Protein AF-Q8VZX8-F1 (afdb_monomer_lite)

InterPro domains:
  IPR003676 Small auxin-up RNA [PF02519] (1-48)
  IPR003676 Small auxin-up RNA [PTHR31929] (1-48)

Structure (mmCIF, N/CA/C/O backbone):
data_AF-Q8VZX8-F1
#
_entry.id   AF-Q8VZX8-F1
#
loop_
_atom_site.group_PDB
_atom_site.id
_atom_site.type_symbol
_atom_site.label_atom_id
_atom_site.label_alt_id
_atom_site.label_comp_id
_atom_site.label_asym_id
_atom_site.label_entity_id
_atom_site.label_seq_id
_atom_site.pdbx_PDB_ins_code
_atom_site.Cartn_x
_atom_site.Cartn_y
_atom_site.Cartn_z
_atom_site.occupancy
_atom_site.B_iso_or_equiv
_atom_site.auth_seq_id
_atom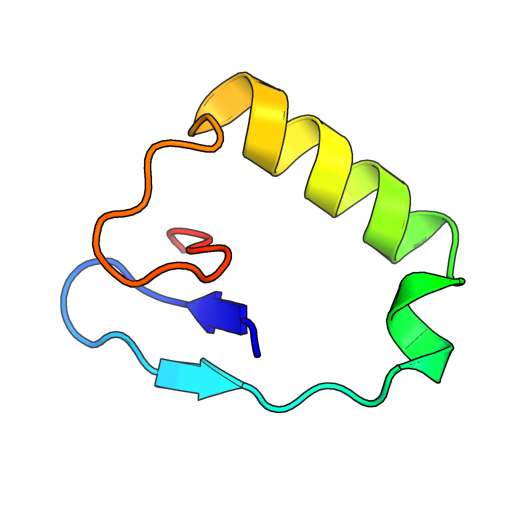_site.auth_comp_id
_atom_site.auth_asym_id
_atom_site.auth_atom_id
_atom_site.pdbx_PDB_model_num
ATOM 1 N N . ALA A 1 1 ? -4.894 -4.365 0.150 1.00 64.94 1 ALA A N 1
ATOM 2 C CA . ALA A 1 1 ? -3.897 -4.265 1.237 1.00 64.94 1 ALA A CA 1
ATOM 3 C C . ALA A 1 1 ? -2.793 -3.342 0.756 1.00 64.94 1 ALA A C 1
ATOM 5 O O . ALA A 1 1 ? -2.450 -3.431 -0.416 1.00 64.94 1 ALA A O 1
ATOM 6 N N . VAL A 1 2 ? -2.304 -2.451 1.612 1.00 69.94 2 VAL A N 1
ATOM 7 C CA . VAL A 1 2 ? -1.236 -1.499 1.277 1.00 69.94 2 VAL A CA 1
ATOM 8 C C . VAL A 1 2 ? 0.047 -1.988 1.917 1.00 69.94 2 VAL A C 1
ATOM 10 O O . VAL A 1 2 ? 0.034 -2.397 3.077 1.00 69.94 2 VAL A O 1
ATOM 13 N N . TYR A 1 3 ? 1.135 -1.991 1.162 1.00 68.88 3 TYR A N 1
ATOM 14 C CA . TYR A 1 3 ? 2.454 -2.331 1.675 1.00 68.88 3 TYR A CA 1
ATOM 15 C C . TYR A 1 3 ? 3.245 -1.044 1.864 1.00 68.88 3 TYR A C 1
ATOM 17 O O . TYR A 1 3 ? 3.306 -0.237 0.940 1.00 68.88 3 TYR A O 1
ATOM 25 N N . VAL A 1 4 ? 3.820 -0.851 3.050 1.00 69.38 4 VAL A N 1
ATOM 26 C CA . VAL A 1 4 ? 4.611 0.345 3.372 1.00 69.38 4 VAL A CA 1
ATOM 27 C C . VAL A 1 4 ? 6.032 -0.060 3.756 1.00 69.38 4 VAL A C 1
ATOM 29 O O . VAL A 1 4 ? 6.201 -0.995 4.545 1.00 69.38 4 VAL A O 1
ATOM 32 N N . GLY A 1 5 ? 7.022 0.653 3.208 1.00 64.25 5 GLY A N 1
ATOM 33 C CA . GLY A 1 5 ? 8.449 0.528 3.535 1.00 64.25 5 GLY A CA 1
ATOM 34 C C . GLY A 1 5 ? 9.324 -0.084 2.429 1.00 64.25 5 GLY A C 1
ATOM 35 O O . GLY A 1 5 ? 8.886 -0.972 1.697 1.00 64.25 5 GLY A O 1
ATOM 36 N N . GLU A 1 6 ? 10.578 0.379 2.332 1.00 62.84 6 GLU A N 1
ATOM 37 C CA . GLU A 1 6 ? 11.565 -0.071 1.330 1.00 62.84 6 GLU A CA 1
ATOM 38 C C . GLU A 1 6 ? 12.199 -1.441 1.646 1.00 62.84 6 GLU A C 1
ATOM 40 O O . GLU A 1 6 ? 12.294 -2.287 0.758 1.00 62.84 6 GLU A O 1
ATOM 45 N N . ASN A 1 7 ? 12.611 -1.685 2.901 1.00 61.91 7 ASN A N 1
ATOM 46 C CA . ASN A 1 7 ? 13.335 -2.907 3.309 1.00 61.91 7 ASN A CA 1
ATOM 47 C C . ASN A 1 7 ? 12.454 -3.934 4.051 1.00 61.91 7 ASN A C 1
ATOM 49 O O . ASN A 1 7 ? 12.544 -5.132 3.790 1.00 61.91 7 ASN A O 1
ATOM 53 N N . GLU A 1 8 ? 11.557 -3.483 4.934 1.00 63.12 8 GLU A N 1
ATOM 54 C CA . GLU A 1 8 ? 10.551 -4.326 5.597 1.00 63.12 8 GLU A CA 1
ATOM 55 C C . GLU A 1 8 ? 9.152 -3.919 5.133 1.00 63.12 8 GLU A C 1
ATOM 57 O O . GLU A 1 8 ? 8.533 -3.008 5.682 1.00 63.12 8 GLU A O 1
ATOM 62 N N . LYS A 1 9 ? 8.636 -4.610 4.110 1.00 68.38 9 LYS A N 1
ATOM 63 C CA . LYS A 1 9 ? 7.282 -4.376 3.594 1.00 68.38 9 LYS A CA 1
ATOM 64 C C . LYS A 1 9 ? 6.245 -4.805 4.631 1.00 68.38 9 LYS A C 1
ATOM 66 O O . LYS A 1 9 ? 5.868 -5.978 4.699 1.00 68.38 9 LYS A O 1
ATOM 71 N N . LYS A 1 10 ? 5.736 -3.862 5.426 1.00 70.94 10 LYS A N 1
ATOM 72 C CA . LYS A 1 10 ? 4.620 -4.119 6.345 1.00 70.94 10 LYS A CA 1
ATOM 73 C C . LYS A 1 10 ? 3.299 -4.042 5.598 1.00 70.94 10 LYS A C 1
ATOM 75 O O . LYS A 1 10 ? 3.005 -3.057 4.927 1.00 70.94 10 L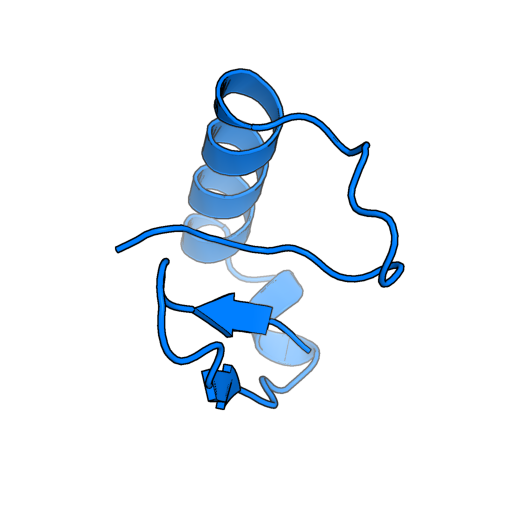YS A O 1
ATOM 80 N N . ARG A 1 11 ? 2.489 -5.096 5.731 1.00 71.62 11 ARG A N 1
ATOM 81 C CA . ARG A 1 11 ? 1.151 -5.162 5.138 1.00 71.62 11 ARG A CA 1
ATOM 82 C C . ARG A 1 11 ? 0.132 -4.498 6.058 1.00 71.62 11 ARG A C 1
ATOM 84 O O . ARG A 1 11 ? -0.196 -5.038 7.111 1.00 71.62 11 ARG A O 1
ATOM 91 N N . PHE A 1 12 ? -0.442 -3.398 5.601 1.00 75.06 12 PHE A N 1
ATOM 92 C CA . PHE A 1 12 ? -1.587 -2.744 6.215 1.00 75.06 12 PHE A CA 1
ATOM 93 C C . PHE A 1 12 ? -2.874 -3.212 5.534 1.00 75.06 12 PHE A C 1
ATOM 95 O O . PHE A 1 12 ? -3.060 -3.109 4.315 1.00 75.06 12 PHE A O 1
ATOM 102 N N . VAL A 1 13 ? -3.776 -3.777 6.334 1.00 72.56 13 VAL A N 1
ATOM 103 C CA . VAL A 1 13 ? -5.131 -4.106 5.894 1.00 72.56 13 VAL A CA 1
ATOM 104 C C . VAL A 1 13 ? -6.009 -2.921 6.249 1.00 72.56 13 VAL A C 1
ATOM 106 O O . VAL A 1 13 ? -6.325 -2.702 7.412 1.00 72.56 13 VAL A O 1
ATOM 109 N N . ILE A 1 14 ? -6.369 -2.149 5.233 1.00 74.25 14 ILE A N 1
ATOM 110 C CA . ILE A 1 14 ? -7.296 -1.030 5.365 1.00 74.25 14 ILE A CA 1
ATOM 111 C C . ILE A 1 14 ? -8.699 -1.4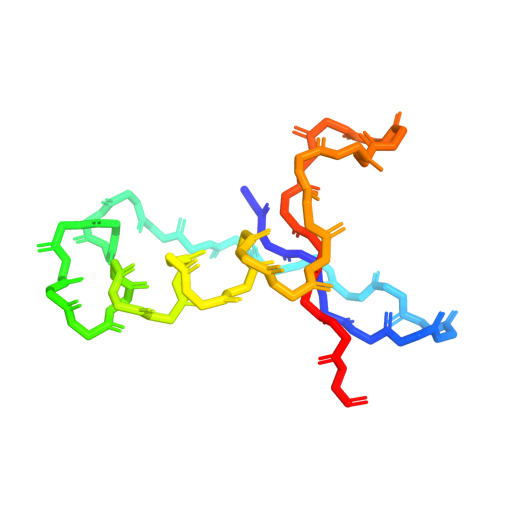64 4.928 1.00 74.25 14 ILE A C 1
ATOM 113 O O . ILE A 1 14 ? -8.828 -2.173 3.922 1.00 74.25 14 ILE A O 1
ATOM 117 N N . PRO A 1 15 ? -9.749 -1.054 5.659 1.00 80.50 15 PRO A N 1
ATOM 118 C CA . PRO A 1 15 ? -11.129 -1.273 5.248 1.00 80.50 15 PRO A CA 1
ATOM 119 C C . PRO A 1 15 ? -11.436 -0.585 3.917 1.00 80.50 15 PRO A C 1
ATOM 121 O O . PRO A 1 15 ? -10.985 0.535 3.678 1.00 80.50 15 PRO A O 1
ATOM 124 N N . LEU A 1 16 ? -12.284 -1.210 3.097 1.00 77.94 16 LEU A N 1
ATOM 125 C CA . LEU A 1 16 ? -12.694 -0.667 1.795 1.00 77.94 16 LEU A CA 1
ATOM 126 C C . LEU A 1 16 ? -13.388 0.701 1.893 1.00 77.94 16 LEU A C 1
ATOM 128 O O . LEU A 1 16 ? -13.379 1.454 0.929 1.00 77.94 16 LEU A O 1
ATOM 132 N N . SER A 1 17 ? -13.948 1.056 3.052 1.00 81.00 17 SER A N 1
ATOM 133 C CA . SER A 1 17 ? -14.532 2.381 3.287 1.00 81.00 17 SER A CA 1
ATOM 134 C C . SER A 1 17 ? -13.526 3.520 3.095 1.00 81.00 17 SER A C 1
ATOM 136 O O . SER A 1 17 ? -13.902 4.578 2.603 1.00 81.00 17 SER A O 1
ATOM 138 N N . HIS A 1 18 ? -12.249 3.286 3.409 1.00 77.00 18 HIS A N 1
ATOM 139 C CA . HIS A 1 18 ? -11.193 4.293 3.293 1.00 77.00 18 HIS A CA 1
ATOM 140 C C . HIS A 1 18 ? -10.772 4.527 1.834 1.00 77.00 18 HIS A C 1
ATOM 142 O O . HIS A 1 18 ? -10.252 5.587 1.519 1.00 77.00 18 HIS A O 1
ATOM 148 N N . LEU A 1 19 ? -11.059 3.594 0.912 1.00 77.06 19 LEU A N 1
ATOM 149 C CA . LEU A 1 19 ? -10.836 3.808 -0.529 1.00 77.06 19 LEU A CA 1
ATOM 150 C C . LEU A 1 19 ? -11.764 4.880 -1.120 1.00 77.06 19 LEU A C 1
ATOM 152 O O . LEU A 1 19 ? -11.457 5.445 -2.167 1.00 77.06 19 LEU A O 1
ATOM 156 N N . ASN A 1 20 ? -12.891 5.157 -0.462 1.00 81.06 20 ASN A N 1
ATOM 157 C CA . ASN A 1 20 ? -13.835 6.193 -0.880 1.00 81.06 20 ASN A CA 1
ATOM 158 C C . ASN A 1 20 ? -13.540 7.560 -0.248 1.00 81.06 20 ASN A C 1
ATOM 160 O O . ASN A 1 20 ? -14.218 8.539 -0.562 1.00 81.06 20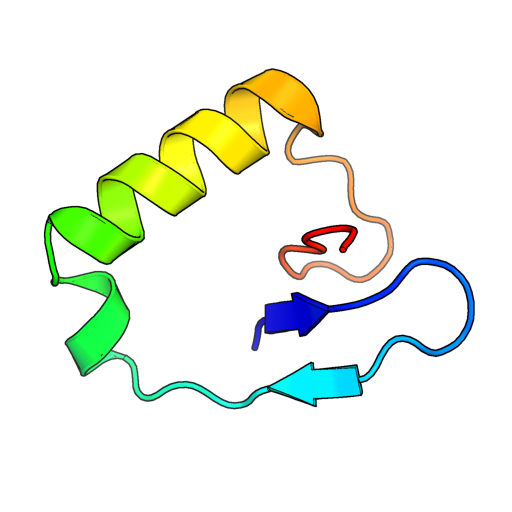 ASN A O 1
ATOM 164 N N . GLU A 1 21 ? -12.551 7.656 0.642 1.00 86.81 21 GLU A N 1
ATOM 165 C CA . GLU A 1 21 ? -12.125 8.944 1.171 1.00 86.81 21 GLU A CA 1
ATOM 166 C C . GLU A 1 21 ? -11.295 9.688 0.126 1.00 86.81 21 GLU A C 1
ATOM 168 O O . GLU A 1 21 ? -10.297 9.174 -0.379 1.00 86.81 21 GLU A O 1
ATOM 173 N N . ARG A 1 22 ? -11.683 10.935 -0.171 1.00 85.81 22 ARG A N 1
ATOM 174 C CA . ARG A 1 22 ? -10.995 11.785 -1.160 1.00 85.81 22 ARG A CA 1
ATOM 175 C C . ARG A 1 22 ? -9.501 11.935 -0.882 1.00 85.81 22 ARG A C 1
ATOM 177 O O . ARG A 1 22 ? -8.702 11.811 -1.796 1.00 85.81 22 ARG A O 1
ATOM 184 N N . LEU A 1 23 ? -9.131 12.121 0.387 1.00 84.88 23 LEU A N 1
ATOM 185 C CA . LEU A 1 23 ? -7.729 12.201 0.810 1.00 84.88 23 LEU A CA 1
ATOM 186 C C . LEU A 1 23 ? -6.943 10.942 0.442 1.00 84.88 23 LEU A C 1
ATOM 188 O O . LEU A 1 23 ? -5.806 11.034 -0.010 1.00 84.88 23 LEU A O 1
ATOM 192 N N . PHE A 1 24 ? -7.550 9.770 0.618 1.00 82.94 24 PHE A N 1
ATOM 193 C CA . PHE A 1 24 ? -6.906 8.513 0.277 1.00 82.94 24 PHE A CA 1
ATOM 194 C C . PHE A 1 24 ? -6.750 8.382 -1.240 1.00 82.94 24 PHE A C 1
ATOM 196 O O . PHE A 1 24 ? -5.672 8.040 -1.709 1.00 82.94 24 PHE A O 1
ATOM 203 N N . GLN A 1 25 ? -7.783 8.731 -2.011 1.00 83.06 25 GLN A N 1
ATOM 204 C CA . GLN A 1 25 ? -7.732 8.736 -3.477 1.00 83.06 25 GLN A CA 1
ATOM 205 C C . GLN A 1 25 ? -6.664 9.683 -4.030 1.00 83.06 25 GLN A C 1
ATOM 207 O O . GLN A 1 25 ? -5.923 9.284 -4.922 1.00 83.06 25 GLN A O 1
ATOM 212 N N . ASP A 1 26 ? -6.525 10.887 -3.472 1.00 86.31 26 ASP A N 1
ATOM 213 C CA . ASP A 1 26 ? -5.483 11.836 -3.878 1.00 86.31 26 ASP A CA 1
ATOM 214 C C . ASP A 1 26 ? -4.079 11.265 -3.640 1.00 86.31 26 ASP A C 1
ATOM 216 O O . ASP A 1 26 ? -3.197 11.389 -4.490 1.00 86.31 26 ASP A O 1
ATOM 220 N N . VAL A 1 27 ? -3.868 10.603 -2.497 1.00 82.62 27 VAL A N 1
ATOM 221 C CA . VAL A 1 27 ? -2.591 9.945 -2.180 1.00 82.62 27 VAL A CA 1
ATOM 222 C C . VAL A 1 27 ? -2.338 8.76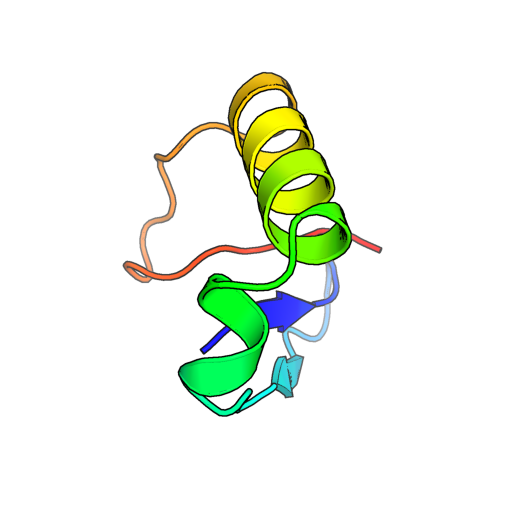2 -3.112 1.00 82.62 27 VAL A C 1
ATOM 224 O O . VAL A 1 27 ? -1.218 8.605 -3.589 1.00 82.62 27 VAL A O 1
ATOM 227 N N . LEU A 1 28 ? -3.361 7.959 -3.415 1.00 79.19 28 LEU A N 1
ATOM 228 C CA . LEU A 1 28 ? -3.262 6.866 -4.384 1.00 79.19 28 LEU A CA 1
ATOM 229 C C . LEU A 1 28 ? -2.897 7.370 -5.780 1.00 79.19 28 LEU A C 1
ATOM 231 O O . LEU A 1 28 ? -2.067 6.755 -6.437 1.00 79.19 28 LEU A O 1
ATOM 235 N N . CYS A 1 29 ? -3.499 8.477 -6.217 1.00 81.94 29 CYS A N 1
ATOM 236 C CA . CYS A 1 29 ? -3.251 9.054 -7.534 1.00 81.94 29 CYS A CA 1
ATOM 237 C C . CYS A 1 29 ? -1.804 9.548 -7.650 1.00 81.94 29 CYS A C 1
ATOM 239 O O . CYS A 1 29 ? -1.132 9.254 -8.630 1.00 81.94 29 CYS A O 1
ATOM 241 N N . ARG A 1 30 ? -1.293 10.219 -6.610 1.00 81.06 30 ARG A N 1
ATOM 242 C CA . ARG A 1 30 ? 0.117 10.635 -6.549 1.00 81.06 30 ARG A CA 1
ATOM 243 C C . ARG A 1 30 ? 1.066 9.446 -6.493 1.00 81.06 30 ARG A C 1
ATOM 245 O O . ARG A 1 30 ? 2.073 9.437 -7.184 1.00 81.06 30 ARG A O 1
ATOM 252 N N . ALA A 1 31 ? 0.737 8.435 -5.690 1.00 77.50 31 ALA A N 1
ATOM 253 C CA . ALA A 1 31 ? 1.539 7.221 -5.608 1.00 77.50 31 ALA A CA 1
ATOM 254 C C . ALA A 1 31 ? 1.585 6.479 -6.954 1.00 77.50 31 ALA A C 1
ATOM 256 O O . ALA A 1 31 ? 2.612 5.902 -7.295 1.00 77.50 31 ALA A O 1
ATOM 257 N N . ASP A 1 32 ? 0.504 6.513 -7.733 1.00 76.94 32 ASP A N 1
ATOM 258 C CA . ASP A 1 32 ? 0.498 5.966 -9.086 1.00 76.94 32 ASP A CA 1
ATOM 259 C C . ASP A 1 32 ? 1.368 6.779 -10.055 1.00 76.94 32 ASP A C 1
ATOM 261 O O . ASP A 1 32 ? 2.192 6.205 -10.762 1.00 76.94 32 ASP A O 1
ATOM 265 N N . GLU A 1 33 ? 1.260 8.109 -10.049 1.00 79.56 33 GLU A N 1
ATOM 266 C CA . GLU A 1 33 ? 2.116 8.973 -10.876 1.00 79.56 33 GLU A CA 1
ATOM 267 C C . GLU A 1 33 ? 3.610 8.802 -10.554 1.00 79.56 33 GLU A C 1
ATOM 269 O O . GLU A 1 33 ? 4.449 8.861 -11.454 1.00 79.56 33 GLU A O 1
ATOM 274 N N . GLU A 1 34 ? 3.946 8.575 -9.283 1.00 76.62 34 GLU A N 1
ATOM 275 C CA . GLU A 1 34 ? 5.328 8.526 -8.800 1.00 76.62 34 GLU A CA 1
ATOM 276 C C . GLU A 1 34 ? 5.953 7.122 -8.888 1.00 76.62 34 GLU A C 1
ATOM 278 O O . GLU A 1 34 ? 7.133 6.992 -9.217 1.00 76.62 34 GLU A O 1
ATOM 283 N N . PHE A 1 35 ? 5.175 6.060 -8.646 1.00 73.38 35 PHE A N 1
ATOM 284 C CA . PHE A 1 35 ? 5.685 4.683 -8.559 1.00 73.38 35 PHE A CA 1
ATOM 285 C C . PHE A 1 35 ? 5.123 3.732 -9.626 1.00 73.38 35 PHE A C 1
ATOM 287 O O . PHE A 1 35 ? 5.718 2.677 -9.866 1.00 73.38 35 PHE A O 1
ATOM 294 N N . GLY A 1 36 ? 4.022 4.100 -10.288 1.00 68.62 36 GLY A N 1
ATOM 295 C CA . GLY A 1 36 ? 3.341 3.327 -11.327 1.00 68.62 36 GLY A CA 1
ATOM 296 C C . GLY A 1 36 ? 2.739 2.002 -10.846 1.00 68.62 36 GLY A C 1
ATOM 297 O O . GLY A 1 36 ? 3.189 1.377 -9.891 1.00 68.62 36 GLY A O 1
ATOM 298 N N . PHE A 1 37 ? 1.752 1.475 -11.569 1.00 66.38 37 PHE A N 1
ATOM 299 C CA . PHE A 1 37 ? 1.102 0.192 -11.242 1.00 66.38 37 PHE A CA 1
ATOM 300 C C . PHE A 1 37 ? 1.982 -1.069 -11.360 1.00 66.38 37 PHE A C 1
ATOM 302 O O . PHE A 1 37 ? 1.490 -2.181 -11.136 1.00 66.38 37 PHE A O 1
ATOM 309 N N . HIS A 1 38 ? 3.261 -0.962 -11.738 1.00 62.47 38 HIS A N 1
ATOM 310 C CA . HIS A 1 38 ? 4.105 -2.132 -11.987 1.00 62.47 38 HIS A CA 1
ATOM 311 C C . HIS A 1 38 ? 4.649 -2.704 -10.677 1.00 62.47 38 HIS A C 1
ATOM 313 O O . HIS A 1 38 ? 5.823 -2.584 -10.332 1.00 62.47 38 HIS A O 1
ATOM 319 N N . HIS A 1 39 ? 3.765 -3.326 -9.909 1.00 65.00 39 HIS A N 1
ATOM 320 C CA . HIS A 1 39 ? 4.117 -3.966 -8.656 1.00 65.00 39 HIS A CA 1
ATOM 321 C C . HIS A 1 39 ? 4.018 -5.484 -8.829 1.00 65.00 39 HIS A C 1
ATOM 323 O O . HIS A 1 39 ? 2.911 -6.011 -8.953 1.00 65.00 39 HIS A O 1
ATOM 329 N N . PRO A 1 40 ? 5.142 -6.225 -8.788 1.00 64.38 40 PRO A N 1
ATOM 330 C CA . PRO A 1 40 ? 5.151 -7.670 -9.033 1.00 64.38 40 PRO A CA 1
ATOM 331 C C . PRO A 1 40 ? 4.313 -8.476 -8.023 1.00 64.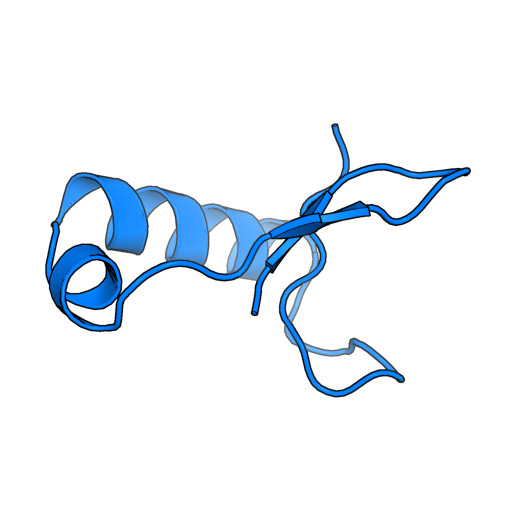38 40 PRO A C 1
ATOM 333 O O . PRO A 1 40 ? 3.998 -9.634 -8.269 1.00 64.38 40 PRO A O 1
ATOM 336 N N . MET A 1 41 ? 3.923 -7.870 -6.894 1.00 66.19 41 MET A N 1
ATOM 337 C CA . MET A 1 41 ? 3.083 -8.486 -5.858 1.00 66.19 41 MET A CA 1
ATOM 338 C C . MET A 1 41 ? 1.585 -8.139 -5.972 1.00 66.19 41 MET A C 1
ATOM 340 O O . MET A 1 41 ? 0.815 -8.515 -5.090 1.00 66.19 41 MET A O 1
ATOM 344 N N . GLY A 1 42 ? 1.153 -7.422 -7.019 1.00 63.16 42 GLY A N 1
ATOM 345 C CA . GLY A 1 42 ? -0.267 -7.146 -7.293 1.00 63.16 42 GLY A CA 1
ATOM 346 C C . GLY A 1 42 ? -0.971 -6.222 -6.288 1.00 63.16 42 GLY A C 1
ATOM 347 O O . GLY A 1 42 ? -2.198 -6.165 -6.264 1.00 63.16 42 GLY A O 1
ATOM 348 N N . GLY A 1 43 ? -0.222 -5.511 -5.439 1.00 67.69 43 GLY A N 1
ATOM 349 C CA . GLY A 1 43 ? -0.757 -4.569 -4.455 1.00 67.69 43 GLY A CA 1
ATOM 350 C C . GLY A 1 43 ? 0.069 -3.291 -4.392 1.00 67.69 43 GLY A C 1
ATOM 351 O O . GLY A 1 43 ? 1.277 -3.337 -4.615 1.00 67.69 43 GLY A O 1
ATOM 352 N N . LEU A 1 44 ? -0.592 -2.173 -4.073 1.00 70.31 44 LEU A N 1
ATOM 353 C CA . LEU A 1 44 ? 0.025 -0.852 -3.948 1.00 70.31 44 LEU A CA 1
ATOM 354 C C . LEU A 1 44 ? 1.157 -0.875 -2.913 1.00 70.31 44 LEU A C 1
ATOM 356 O O . LEU A 1 44 ? 0.930 -1.222 -1.746 1.00 70.31 44 LEU A O 1
ATOM 360 N N . THR A 1 45 ? 2.360 -0.513 -3.350 1.00 66.06 45 THR A N 1
ATOM 361 C CA . THR A 1 45 ? 3.529 -0.365 -2.484 1.00 66.06 45 THR A CA 1
ATOM 362 C C . THR A 1 45 ? 3.845 1.118 -2.381 1.00 66.06 45 THR A C 1
ATOM 364 O O . THR A 1 45 ? 4.219 1.728 -3.372 1.00 66.06 45 THR A O 1
ATOM 367 N N . ILE A 1 46 ? 3.671 1.690 -1.192 1.00 66.56 46 ILE A N 1
ATOM 368 C CA . ILE A 1 46 ? 4.020 3.084 -0.914 1.00 66.56 46 ILE A CA 1
ATOM 369 C C . ILE A 1 46 ? 5.351 3.059 -0.153 1.00 66.56 46 ILE A C 1
ATOM 371 O O . ILE A 1 46 ? 5.376 2.582 0.989 1.00 66.56 46 ILE A O 1
ATOM 375 N N . PRO A 1 47 ? 6.472 3.487 -0.755 1.00 59.12 47 PRO A N 1
ATOM 376 C CA . PRO A 1 47 ? 7.705 3.652 0.000 1.00 59.12 47 PRO A CA 1
ATOM 377 C C . PRO A 1 47 ? 7.516 4.769 1.037 1.00 59.12 47 PRO A C 1
ATOM 379 O O . PRO A 1 47 ? 6.788 5.733 0.804 1.00 59.12 47 PRO A O 1
ATOM 382 N N . CYS A 1 48 ? 8.112 4.575 2.212 1.00 54.06 48 CYS A N 1
ATOM 383 C CA . CYS A 1 48 ? 8.180 5.586 3.263 1.00 54.06 48 CYS A CA 1
ATOM 384 C C . CYS A 1 48 ? 9.524 6.294 3.174 1.00 54.06 48 CYS A C 1
ATOM 386 O O . CYS A 1 48 ? 10.512 5.559 2.949 1.00 54.06 48 CYS A O 1
#

Organism: Antirrhinum majus (NCBI:txid4151)

Foldseek 3Di:
DEFEADPDTDDDDDDPVVVPDPVVVVVVVVLCVVPNCPDPVNHHYDYD

Secondary structure (DSSP, 8-state):
-EEE-SSS-EEE---GGGGG-HHHHHHHHHHHHHH-S--TTSS-EE--

Sequence (48 aa):
AVYVGENEKKRFVIPLSHLNERLFQDVLCRADEEFGFHHPMGGLTIPC

pLDDT: mean 72.73, std 8.1, range [54.06, 86.81]

Radius of gyration: 10.62 Å; chains: 1; bounding box: 28×21×18 Å